Protein AF-A9WQP4-F1 (afdb_monomer_lite)

Organism: Renibacterium salmoninarum (strain ATCC 33209 / DSM 20767 / JCM 11484 / NBRC 15589 / NCIMB 2235) (NCBI:txid288705)

Secondary structure (DSSP, 8-state):
--------TTTTSSSHHHHHHHHHHHHHHHHS--PPP-HHHHHHHHHS--SSGGGGS-S-PPPP-THHHHGGG--

Structure (mmCIF, N/CA/C/O backbone):
data_AF-A9WQP4-F1
#
_entry.id   AF-A9WQP4-F1
#
loop_
_atom_site.group_PDB
_atom_site.id
_atom_site.type_symbol
_atom_site.label_atom_id
_atom_site.label_alt_id
_atom_site.label_comp_id
_atom_site.label_asym_id
_atom_site.label_entity_id
_atom_site.label_seq_id
_atom_site.pdbx_PDB_ins_code
_atom_site.Cartn_x
_atom_site.Cartn_y
_atom_site.Cartn_z
_atom_site.occupancy
_atom_site.B_iso_or_equiv
_atom_site.auth_seq_id
_atom_site.auth_comp_id
_atom_site.auth_asym_id
_atom_site.auth_atom_id
_atom_site.pdbx_PDB_model_num
ATOM 1 N N . MET A 1 1 ? -6.115 22.732 -53.836 1.00 48.41 1 MET A N 1
ATOM 2 C CA . MET A 1 1 ? -5.376 23.271 -52.672 1.00 48.41 1 MET A CA 1
ATOM 3 C C . MET A 1 1 ? -5.274 22.160 -51.637 1.00 48.41 1 MET A C 1
ATOM 5 O O . MET A 1 1 ? -6.259 21.474 -51.408 1.00 48.41 1 MET A O 1
ATOM 9 N N . THR A 1 2 ? -4.066 21.878 -51.159 1.00 49.09 2 THR A N 1
ATOM 10 C CA . THR A 1 2 ? -3.642 20.618 -50.520 1.00 49.09 2 THR A CA 1
ATOM 11 C C . THR A 1 2 ? -4.094 20.471 -49.064 1.00 49.09 2 THR A C 1
ATOM 13 O O . THR A 1 2 ? -3.893 21.380 -48.264 1.00 49.09 2 THR A O 1
ATOM 16 N N . THR A 1 3 ? -4.619 19.299 -48.696 1.00 66.00 3 THR A N 1
ATOM 17 C CA . THR A 1 3 ? -4.858 18.872 -47.308 1.00 66.00 3 THR A CA 1
ATOM 18 C C . THR A 1 3 ? -3.550 18.384 -46.675 1.00 66.00 3 THR A C 1
ATOM 20 O O . THR A 1 3 ? -3.124 17.257 -46.932 1.00 66.00 3 THR A O 1
ATOM 23 N N . SER A 1 4 ? -2.888 19.195 -45.849 1.00 55.91 4 SER A N 1
ATOM 24 C CA . SER A 1 4 ? -1.709 18.749 -45.093 1.00 55.91 4 SER A CA 1
ATOM 25 C C . SER A 1 4 ? -2.110 18.298 -43.687 1.00 55.91 4 SER A C 1
ATOM 27 O O . SER A 1 4 ? -2.284 19.117 -42.787 1.00 55.91 4 SER A O 1
ATOM 29 N N . GLY A 1 5 ? -2.255 16.983 -43.507 1.00 57.41 5 GLY A N 1
ATOM 30 C CA . GLY A 1 5 ? -2.349 16.346 -42.194 1.00 57.41 5 GLY A CA 1
ATOM 31 C C . GLY A 1 5 ? -1.003 16.393 -41.464 1.00 57.41 5 GLY A C 1
ATOM 32 O O . GLY A 1 5 ? 0.042 16.086 -42.038 1.00 57.41 5 GLY A O 1
ATOM 33 N N . THR A 1 6 ? -1.015 16.780 -40.191 1.00 59.94 6 THR A N 1
ATOM 34 C CA . THR A 1 6 ? 0.173 16.858 -39.332 1.00 59.94 6 THR A CA 1
ATOM 35 C C . THR A 1 6 ? 0.629 15.460 -38.900 1.00 59.94 6 THR A C 1
ATOM 37 O O . THR A 1 6 ? 0.294 14.953 -37.835 1.00 59.94 6 THR A O 1
ATOM 40 N N . SER A 1 7 ? 1.434 14.810 -39.741 1.00 51.88 7 SER A N 1
ATOM 41 C CA . SER A 1 7 ? 2.133 13.568 -39.394 1.00 51.88 7 SER A CA 1
ATOM 42 C C . SER A 1 7 ? 3.287 13.859 -38.424 1.00 51.88 7 SER A C 1
ATOM 44 O O . SER A 1 7 ? 4.422 14.080 -38.847 1.00 51.88 7 SER A O 1
ATOM 46 N N . THR A 1 8 ? 3.043 13.799 -37.114 1.00 60.44 8 THR A N 1
ATOM 47 C CA . THR A 1 8 ? 4.096 13.827 -36.081 1.00 60.44 8 THR A CA 1
ATOM 48 C C . THR A 1 8 ? 4.784 12.462 -35.939 1.00 60.44 8 THR A C 1
ATOM 50 O O . THR A 1 8 ? 4.832 11.847 -34.874 1.00 60.44 8 THR A O 1
ATOM 53 N N . LYS A 1 9 ? 5.397 11.975 -37.024 1.00 57.78 9 LYS A N 1
ATOM 54 C CA . LYS A 1 9 ? 6.387 10.888 -36.960 1.00 57.78 9 LYS A CA 1
ATOM 55 C C . LYS A 1 9 ? 7.686 11.445 -36.365 1.00 57.78 9 LYS A C 1
ATOM 57 O O . LYS A 1 9 ? 8.558 11.893 -37.096 1.00 57.78 9 LYS A O 1
ATOM 62 N N . GLY A 1 10 ? 7.809 11.452 -35.038 1.00 52.97 10 GLY A N 1
ATOM 63 C CA . GLY A 1 10 ? 9.086 11.787 -34.382 1.00 52.97 10 GLY A CA 1
ATOM 64 C C . GLY A 1 10 ? 9.022 12.184 -32.906 1.00 52.97 10 GLY A C 1
ATOM 65 O O . GLY A 1 10 ? 10.044 12.186 -32.229 1.00 52.97 10 GLY A O 1
ATOM 66 N N . GLY A 1 11 ? 7.839 12.469 -32.359 1.00 57.22 11 GLY A N 1
ATOM 67 C CA . GLY A 1 11 ? 7.703 13.079 -31.028 1.00 57.22 11 GLY A CA 1
ATOM 68 C C . GLY A 1 11 ? 7.697 12.131 -29.826 1.00 57.22 11 GLY A C 1
ATOM 69 O O . GLY A 1 11 ? 7.201 12.516 -28.771 1.00 57.22 11 GLY A O 1
ATOM 70 N N . HIS A 1 12 ? 8.165 10.884 -29.948 1.00 55.97 12 HIS A N 1
ATOM 71 C CA . HIS A 1 12 ? 7.913 9.890 -28.897 1.00 55.97 12 HIS A CA 1
ATOM 72 C C . HIS A 1 12 ? 9.129 9.141 -28.347 1.00 55.97 12 HIS A C 1
ATOM 74 O O . HIS A 1 12 ? 8.962 8.364 -27.417 1.00 55.97 12 HIS A O 1
ATOM 80 N N . ALA A 1 13 ? 10.352 9.356 -28.828 1.00 57.41 13 ALA A N 1
ATOM 81 C CA . ALA A 1 13 ? 11.503 8.597 -28.321 1.00 57.41 13 ALA A CA 1
ATOM 82 C C . ALA A 1 13 ? 12.143 9.201 -27.050 1.00 57.41 13 ALA A C 1
ATOM 84 O O . ALA A 1 13 ? 12.563 8.460 -26.164 1.00 57.41 13 ALA A O 1
ATOM 85 N N . MET A 1 14 ? 12.170 10.531 -26.899 1.00 64.19 14 MET A N 1
ATOM 86 C CA . MET A 1 14 ? 13.074 11.193 -25.937 1.00 64.19 14 MET A CA 1
ATOM 87 C C . MET A 1 14 ? 12.601 11.220 -24.466 1.00 64.19 14 MET A C 1
ATOM 89 O O . MET A 1 14 ? 13.393 11.515 -23.575 1.00 64.19 14 MET A O 1
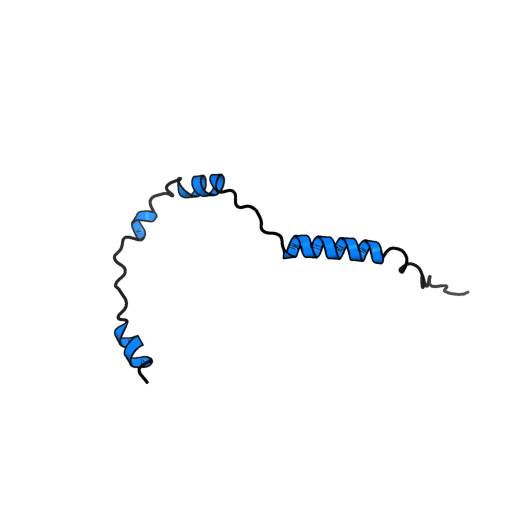ATOM 93 N N . GLY A 1 15 ? 11.340 10.873 -24.174 1.00 69.00 15 GLY A N 1
ATOM 94 C CA . GLY A 1 15 ? 10.780 10.854 -22.806 1.00 69.00 15 GLY A CA 1
ATOM 95 C C . GLY A 1 15 ? 10.375 9.470 -22.281 1.00 69.00 15 GLY A C 1
ATOM 96 O O . GLY A 1 15 ? 10.122 9.308 -21.083 1.00 69.00 15 GLY A O 1
ATOM 97 N N . ARG A 1 16 ? 10.342 8.452 -23.153 1.00 81.88 16 ARG A N 1
ATOM 98 C CA . ARG A 1 16 ? 9.810 7.116 -22.829 1.00 81.88 16 ARG A CA 1
ATOM 99 C C . ARG A 1 16 ? 10.648 6.368 -21.797 1.00 81.88 16 ARG A C 1
ATOM 101 O O . ARG A 1 16 ? 10.078 5.674 -20.967 1.00 81.88 16 ARG A O 1
ATOM 108 N N . GLY A 1 17 ? 11.974 6.526 -21.795 1.00 89.69 17 GLY A N 1
ATOM 109 C CA . GLY A 1 17 ? 12.851 5.856 -20.822 1.00 89.69 17 GLY A CA 1
ATOM 110 C C . GLY A 1 17 ? 12.558 6.272 -19.377 1.00 89.69 17 GLY A C 1
ATOM 111 O O . GLY A 1 17 ? 12.431 5.425 -18.496 1.00 89.69 17 GLY A O 1
ATOM 112 N N . ARG A 1 18 ? 12.350 7.575 -19.146 1.00 89.44 18 ARG A N 1
ATOM 113 C CA . ARG A 1 18 ? 11.982 8.116 -17.827 1.00 89.44 18 ARG A CA 1
ATOM 114 C C . ARG A 1 18 ? 10.568 7.710 -17.422 1.00 89.44 18 ARG A C 1
ATOM 116 O O . ARG A 1 18 ? 10.358 7.333 -16.274 1.00 89.44 18 ARG A O 1
ATOM 123 N N . GLN A 1 19 ? 9.613 7.761 -18.353 1.00 92.25 19 GLN A N 1
ATOM 124 C CA . GLN A 1 19 ? 8.242 7.302 -18.104 1.00 92.25 19 GLN A CA 1
ATOM 125 C C . GLN A 1 19 ? 8.210 5.811 -17.753 1.00 92.25 19 GLN A C 1
ATOM 127 O O . GLN A 1 19 ? 7.626 5.440 -16.740 1.00 92.25 19 GLN A O 1
ATOM 132 N N . LYS A 1 20 ? 8.917 4.975 -18.524 1.00 91.06 20 LYS A N 1
ATOM 133 C CA . LYS A 1 20 ? 9.063 3.540 -18.263 1.00 91.06 20 LYS A CA 1
ATOM 134 C C . LYS A 1 20 ? 9.699 3.291 -16.899 1.00 91.06 20 LYS A C 1
ATOM 136 O O . LYS A 1 20 ? 9.182 2.483 -16.142 1.00 91.06 20 LYS A O 1
ATOM 141 N N . ALA A 1 21 ? 10.766 4.010 -16.551 1.00 95.00 21 ALA A N 1
ATOM 142 C CA . ALA A 1 21 ? 11.395 3.885 -15.238 1.00 95.00 21 ALA A CA 1
ATOM 143 C C . ALA A 1 21 ? 10.428 4.241 -14.092 1.00 95.00 21 ALA A C 1
ATOM 145 O O . ALA A 1 21 ? 10.323 3.483 -13.129 1.00 95.00 21 ALA A O 1
ATOM 146 N N . LYS A 1 22 ? 9.681 5.350 -14.213 1.00 96.38 22 LYS A N 1
ATOM 147 C CA . LYS A 1 22 ? 8.665 5.751 -13.224 1.00 96.38 22 LYS A CA 1
ATOM 148 C C . LYS A 1 22 ? 7.548 4.711 -13.087 1.00 96.38 22 LYS A C 1
ATOM 150 O O . LYS A 1 22 ? 7.208 4.353 -11.964 1.00 96.38 22 LYS A O 1
ATOM 155 N N . ALA A 1 23 ? 7.032 4.196 -14.202 1.00 95.75 23 ALA A N 1
ATOM 156 C CA . ALA A 1 23 ? 5.987 3.174 -14.204 1.00 95.75 23 ALA A CA 1
ATOM 157 C C . ALA A 1 23 ? 6.471 1.859 -13.575 1.00 95.75 23 ALA A C 1
ATOM 159 O O . ALA A 1 23 ? 5.785 1.294 -12.731 1.00 95.75 23 ALA A O 1
ATOM 160 N N . THR A 1 24 ? 7.682 1.398 -13.914 1.00 95.81 24 THR A N 1
ATOM 161 C CA . THR A 1 24 ? 8.267 0.191 -13.310 1.00 95.81 24 THR A CA 1
ATOM 162 C C . THR A 1 24 ? 8.469 0.354 -11.807 1.00 95.81 24 THR 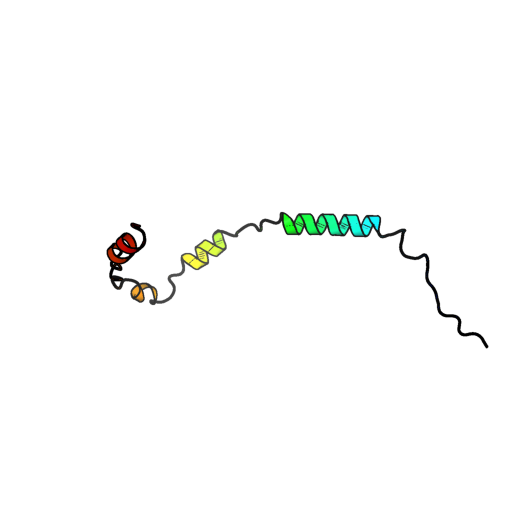A C 1
ATOM 164 O O . THR A 1 24 ? 8.217 -0.592 -11.064 1.00 95.81 24 THR A O 1
ATOM 167 N N . LYS A 1 25 ? 8.906 1.535 -11.344 1.00 96.50 25 LYS A N 1
ATOM 168 C CA . LYS A 1 25 ? 9.019 1.823 -9.908 1.00 96.50 25 LYS A CA 1
ATOM 169 C C . LYS A 1 25 ? 7.653 1.700 -9.232 1.00 96.50 25 LYS A C 1
ATOM 171 O O . LYS A 1 25 ? 7.514 0.890 -8.328 1.00 96.50 25 LYS A O 1
ATOM 176 N N . GLN A 1 26 ? 6.647 2.417 -9.736 1.00 97.06 26 GLN A N 1
ATOM 177 C CA . GLN A 1 26 ? 5.292 2.375 -9.184 1.00 97.06 26 GLN A CA 1
ATOM 178 C C . GLN A 1 26 ? 4.718 0.955 -9.172 1.00 97.06 26 GLN A C 1
ATOM 180 O O . GLN A 1 26 ? 4.145 0.537 -8.176 1.00 97.06 26 GLN A O 1
ATOM 185 N N . ALA A 1 27 ? 4.902 0.189 -10.246 1.00 97.00 27 ALA A N 1
ATOM 186 C CA . ALA A 1 27 ? 4.413 -1.182 -10.319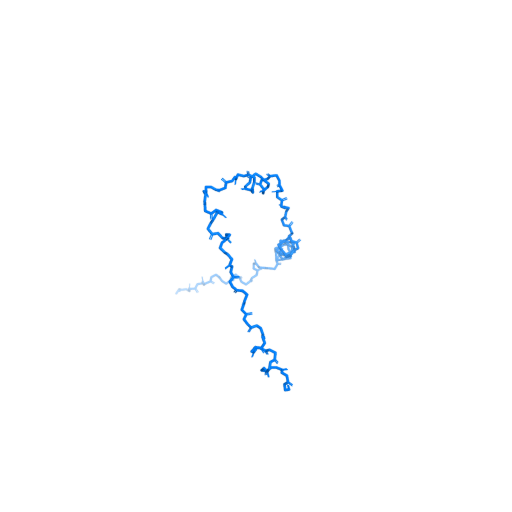 1.00 97.00 27 ALA A CA 1
ATOM 187 C C . ALA A 1 27 ? 5.080 -2.096 -9.279 1.00 97.00 27 ALA A C 1
ATOM 189 O O . ALA A 1 27 ? 4.423 -2.976 -8.731 1.00 97.00 27 ALA A O 1
ATOM 190 N N . ARG A 1 28 ? 6.374 -1.899 -8.992 1.00 97.75 28 ARG A N 1
ATOM 191 C CA . ARG A 1 28 ? 7.070 -2.637 -7.926 1.00 97.75 28 ARG A CA 1
ATOM 192 C C . ARG A 1 28 ? 6.576 -2.211 -6.557 1.00 97.75 28 ARG A C 1
ATOM 194 O O . ARG A 1 28 ? 6.300 -3.092 -5.752 1.00 97.75 28 ARG A O 1
ATOM 201 N N . ASP A 1 29 ? 6.419 -0.909 -6.339 1.00 95.62 29 ASP A N 1
ATOM 202 C CA . ASP A 1 29 ? 5.848 -0.382 -5.104 1.00 95.62 29 ASP A CA 1
ATOM 203 C C . ASP A 1 29 ? 4.473 -1.025 -4.881 1.00 95.62 29 ASP A C 1
ATOM 205 O O . ASP A 1 29 ? 4.278 -1.644 -3.853 1.00 95.62 29 ASP A O 1
ATOM 209 N N . MET A 1 30 ? 3.583 -1.041 -5.881 1.00 95.06 30 MET A N 1
ATOM 210 C CA . MET A 1 30 ? 2.267 -1.695 -5.796 1.00 95.06 30 MET A CA 1
ATOM 211 C C . MET A 1 30 ? 2.335 -3.218 -5.607 1.00 95.06 30 MET A C 1
ATOM 213 O O . MET A 1 30 ? 1.548 -3.769 -4.846 1.00 95.06 30 MET A O 1
ATOM 217 N N . LYS A 1 31 ? 3.246 -3.915 -6.300 1.00 96.88 31 LYS A N 1
ATOM 218 C CA . LYS A 1 31 ? 3.357 -5.383 -6.235 1.00 96.88 31 LYS A CA 1
ATOM 219 C C . LYS A 1 31 ? 3.867 -5.867 -4.879 1.00 96.88 31 LYS A C 1
ATOM 221 O O . LYS A 1 31 ? 3.469 -6.935 -4.427 1.00 96.88 31 LYS A O 1
ATOM 226 N N . TYR A 1 32 ? 4.794 -5.124 -4.286 1.00 96.44 32 TYR A N 1
ATOM 227 C CA . TYR A 1 32 ? 5.454 -5.484 -3.034 1.00 96.44 32 TYR A CA 1
ATOM 228 C C . TYR A 1 32 ? 4.974 -4.623 -1.857 1.00 96.44 32 TYR A C 1
ATOM 230 O O . TYR A 1 32 ? 5.578 -4.660 -0.787 1.00 96.44 32 TYR A O 1
ATOM 238 N N . TYR A 1 33 ? 3.896 -3.853 -2.041 1.00 95.38 33 TYR A N 1
ATOM 239 C CA . TYR A 1 33 ? 3.272 -3.092 -0.970 1.00 95.38 33 TYR A CA 1
ATOM 240 C C . TYR A 1 33 ? 2.553 -4.045 -0.022 1.00 95.38 33 TYR A C 1
ATOM 242 O O . TYR A 1 33 ? 1.557 -4.668 -0.385 1.00 95.38 33 TYR A O 1
ATOM 250 N N . SER A 1 34 ? 3.050 -4.121 1.208 1.00 93.69 34 SER A N 1
ATOM 251 C CA . SER A 1 34 ? 2.301 -4.651 2.338 1.00 93.69 34 SER A CA 1
ATOM 252 C C . SER A 1 34 ? 1.852 -3.458 3.178 1.00 93.69 34 SER A C 1
ATOM 254 O O . SER A 1 34 ? 2.714 -2.814 3.786 1.00 93.69 34 SER A O 1
ATOM 256 N N . PRO A 1 35 ? 0.553 -3.114 3.210 1.00 92.44 35 PRO A N 1
ATOM 257 C CA . PRO A 1 35 ? 0.072 -2.086 4.122 1.00 92.44 35 PRO A CA 1
ATOM 258 C C . PRO A 1 35 ? 0.380 -2.493 5.567 1.00 92.44 35 PRO A C 1
ATOM 260 O O . PRO A 1 35 ? 0.289 -3.667 5.926 1.00 92.44 35 PRO A O 1
ATOM 263 N N . SER A 1 36 ? 0.759 -1.522 6.397 1.00 91.00 36 SER A N 1
ATOM 264 C CA . SER A 1 36 ? 0.843 -1.728 7.840 1.00 91.00 36 SER A CA 1
ATOM 265 C C . SER A 1 36 ? -0.566 -1.780 8.419 1.00 91.00 36 SER A C 1
ATOM 267 O O . SER A 1 36 ? -1.357 -0.865 8.191 1.00 91.00 36 SER A O 1
ATOM 269 N N . THR A 1 37 ? -0.862 -2.820 9.188 1.00 93.19 37 THR A N 1
ATOM 270 C CA . THR A 1 37 ? -2.119 -2.933 9.930 1.00 93.19 37 THR A CA 1
ATOM 271 C C . THR A 1 37 ? -2.043 -2.087 11.199 1.00 93.19 37 THR A C 1
ATOM 273 O O . THR A 1 37 ? -1.098 -2.233 11.975 1.00 93.19 37 THR A O 1
ATOM 276 N N . ASP A 1 38 ? -3.025 -1.212 11.426 1.00 93.56 38 ASP A N 1
ATOM 277 C CA . ASP A 1 38 ? -3.160 -0.503 12.702 1.00 93.56 38 ASP A CA 1
ATOM 278 C C . ASP A 1 38 ? -3.851 -1.409 13.730 1.00 93.56 38 ASP A C 1
ATOM 280 O O . ASP A 1 38 ? -5.077 -1.536 13.759 1.00 93.56 38 ASP A O 1
ATOM 284 N N . TYR A 1 39 ? -3.047 -2.058 14.571 1.00 93.81 39 TYR A N 1
ATOM 285 C CA . TYR A 1 39 ? -3.546 -2.963 15.605 1.00 93.81 39 TYR A CA 1
ATOM 286 C C . TYR A 1 39 ? -4.358 -2.242 16.690 1.00 93.81 39 TYR A C 1
ATOM 288 O O . TYR A 1 39 ? -5.304 -2.826 17.208 1.00 93.81 39 TYR A O 1
ATOM 296 N N . ASN A 1 40 ? -4.077 -0.966 16.982 1.00 93.00 40 ASN A N 1
ATOM 297 C CA . ASN A 1 40 ? -4.827 -0.222 18.000 1.00 93.00 40 ASN A CA 1
ATOM 298 C C . ASN A 1 40 ? -6.261 0.062 17.536 1.00 93.00 40 ASN A C 1
ATOM 300 O O . ASN A 1 40 ? -7.203 0.011 18.328 1.00 93.00 40 ASN A O 1
ATOM 304 N N . ALA A 1 41 ? -6.441 0.379 16.250 1.00 90.31 41 ALA A N 1
ATOM 305 C CA . ALA A 1 41 ? -7.767 0.544 15.663 1.00 90.31 41 ALA A CA 1
ATOM 306 C C . ALA A 1 41 ? -8.556 -0.776 15.695 1.00 90.31 41 ALA A C 1
ATOM 308 O O . ALA A 1 41 ? -9.711 -0.785 16.122 1.00 90.31 41 ALA A O 1
ATOM 309 N N . LEU A 1 42 ? -7.904 -1.887 15.337 1.00 91.12 42 LEU A N 1
ATOM 310 C CA . LEU A 1 42 ? -8.504 -3.222 15.353 1.00 91.12 42 LEU A CA 1
ATOM 311 C C . LEU A 1 42 ? -8.933 -3.654 16.763 1.00 91.12 42 LEU A C 1
ATOM 313 O O . LEU A 1 42 ? -10.052 -4.123 16.960 1.00 91.12 42 LEU A O 1
ATOM 317 N N . GLU A 1 43 ? -8.066 -3.471 17.758 1.00 91.00 43 GLU A N 1
ATOM 318 C CA . GLU A 1 43 ? -8.380 -3.773 19.157 1.00 91.00 43 GLU A CA 1
ATOM 319 C C . GLU A 1 43 ? -9.569 -2.958 19.659 1.00 91.00 43 GLU A C 1
ATOM 321 O O . GLU A 1 43 ? -10.432 -3.484 20.363 1.00 91.00 43 GLU A O 1
ATOM 326 N N . ARG A 1 44 ? -9.661 -1.679 19.275 1.00 90.31 44 ARG A N 1
ATOM 327 C CA . ARG A 1 44 ? -10.829 -0.854 19.594 1.00 90.31 44 ARG A CA 1
ATOM 328 C C . ARG A 1 44 ? -12.087 -1.452 18.980 1.00 90.31 44 ARG A C 1
ATOM 330 O O . ARG A 1 44 ? -13.049 -1.628 19.708 1.00 90.31 44 ARG A O 1
ATOM 337 N N . GLU A 1 45 ? -12.100 -1.821 17.706 1.00 88.69 45 GLU A N 1
ATOM 338 C CA . GLU A 1 45 ? -13.284 -2.432 17.080 1.00 88.69 45 GLU A CA 1
ATOM 339 C C . GLU A 1 45 ? -13.700 -3.754 17.748 1.00 88.69 45 GLU A C 1
ATOM 341 O O . GLU A 1 45 ? -14.888 -3.970 17.980 1.00 88.69 45 GLU A O 1
ATOM 346 N N . LEU A 1 46 ? -12.735 -4.598 18.125 1.00 86.56 46 LEU A N 1
ATOM 347 C CA . LEU A 1 46 ? -12.985 -5.885 18.788 1.00 86.56 46 LEU A CA 1
ATOM 348 C C . LEU A 1 46 ? -13.428 -5.751 20.252 1.00 86.56 46 LEU A C 1
ATOM 350 O O . LEU A 1 46 ? -14.225 -6.552 20.735 1.00 86.56 46 LEU A O 1
ATOM 354 N N . SER A 1 47 ? -12.893 -4.767 20.975 1.00 84.19 47 SER A N 1
ATOM 355 C CA . SER A 1 47 ? -13.176 -4.558 22.403 1.00 84.19 47 SER A CA 1
ATOM 356 C C . SER A 1 47 ? -14.516 -3.879 22.667 1.00 84.19 47 SER A C 1
ATOM 358 O O . SER A 1 47 ? -14.981 -3.901 23.807 1.00 84.19 47 SER A O 1
ATOM 360 N N . HIS A 1 48 ? -15.164 -3.302 21.649 1.00 76.75 48 HIS A N 1
ATOM 361 C CA . HIS A 1 48 ? -16.554 -2.886 21.790 1.00 76.75 48 HIS A CA 1
ATOM 362 C C . HIS A 1 48 ? -17.424 -4.144 21.719 1.00 76.75 48 HIS A C 1
ATOM 364 O O . HIS A 1 48 ? -17.506 -4.755 20.650 1.00 76.75 48 HIS A O 1
ATOM 370 N N . PRO A 1 49 ? -18.104 -4.547 22.811 1.00 67.19 49 PRO A N 1
ATOM 371 C CA . PRO A 1 49 ? -19.091 -5.606 22.728 1.00 67.19 49 PRO A CA 1
ATOM 372 C C . PRO A 1 49 ? -20.182 -5.111 21.785 1.00 67.19 49 PRO A C 1
ATOM 374 O O . PRO A 1 49 ? -20.997 -4.253 22.134 1.00 67.19 49 PRO A O 1
ATOM 377 N N . SER A 1 50 ? -20.172 -5.611 20.550 1.00 62.22 50 SER A N 1
ATOM 378 C CA . SER A 1 50 ? -21.335 -5.477 19.692 1.00 62.22 50 SER A CA 1
ATOM 379 C C . SER A 1 50 ? -22.530 -6.023 20.481 1.00 62.22 50 SER A C 1
ATOM 381 O O . SER A 1 50 ? -22.467 -7.100 21.071 1.00 62.22 50 SER A O 1
ATOM 383 N N . SER A 1 51 ? -23.557 -5.176 20.582 1.00 62.72 51 SER A N 1
ATOM 384 C CA . SER A 1 51 ? -24.960 -5.437 20.937 1.00 62.72 51 SER A CA 1
ATOM 385 C C . SER A 1 51 ? -25.350 -6.933 20.914 1.00 62.72 51 SER A C 1
ATOM 387 O O . SER A 1 51 ? -24.852 -7.631 20.038 1.00 62.72 51 SER A O 1
ATOM 389 N N . PRO A 1 52 ? -26.278 -7.431 21.768 1.00 58.47 52 PRO A N 1
ATOM 390 C CA . PRO A 1 52 ? -26.405 -8.816 22.282 1.00 58.47 52 PRO A CA 1
ATOM 391 C C . PRO A 1 52 ? -26.715 -9.948 21.269 1.00 58.47 52 PRO A C 1
ATOM 393 O O . PRO A 1 52 ? -27.323 -10.962 21.606 1.00 58.47 52 PRO A O 1
ATOM 396 N N . ALA A 1 53 ? -26.287 -9.826 20.017 1.00 57.28 53 ALA A N 1
ATOM 397 C CA . ALA A 1 53 ? -26.273 -10.863 19.004 1.00 57.28 53 ALA A CA 1
ATOM 398 C C . ALA A 1 53 ? -25.241 -11.971 19.285 1.00 57.28 53 ALA A C 1
ATOM 400 O O . ALA A 1 53 ? -25.405 -13.063 18.745 1.00 57.28 53 ALA A O 1
ATOM 401 N N . SER A 1 54 ? -24.231 -11.755 20.146 1.00 57.41 54 SER A N 1
ATOM 402 C CA . SER A 1 54 ? -23.248 -12.808 20.468 1.00 57.41 54 SER A CA 1
ATOM 403 C C . SER A 1 54 ? -23.846 -13.986 21.251 1.00 57.41 54 SER A C 1
ATOM 405 O O . SER A 1 54 ? -23.250 -15.054 21.270 1.00 57.41 54 SER A O 1
ATOM 407 N N . ASN A 1 55 ? -25.036 -13.831 21.843 1.00 57.22 55 ASN A N 1
ATOM 408 C CA . ASN A 1 55 ? -25.751 -14.926 22.510 1.00 57.22 55 ASN A CA 1
ATOM 409 C C . ASN A 1 55 ? -26.584 -15.798 21.555 1.00 57.22 55 ASN A C 1
ATOM 411 O O . ASN A 1 55 ? -27.195 -16.758 22.010 1.00 57.22 55 ASN A O 1
ATOM 415 N N . ARG A 1 56 ? -26.643 -15.493 20.248 1.00 59.09 56 ARG A N 1
ATOM 416 C CA . ARG A 1 56 ? -27.377 -16.328 19.274 1.00 59.09 56 ARG A CA 1
ATOM 417 C C . ARG A 1 56 ? -26.570 -17.511 18.737 1.00 59.09 56 ARG A C 1
ATOM 419 O O . ARG A 1 56 ? -27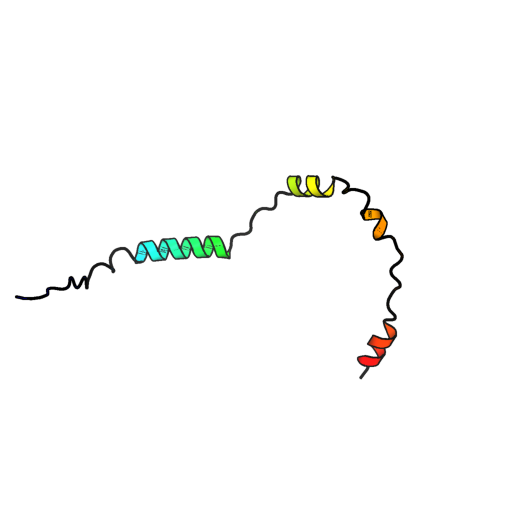.148 -18.369 18.094 1.00 59.09 56 ARG A O 1
ATOM 426 N N . PHE A 1 57 ? -25.256 -17.537 18.962 1.00 57.03 57 PHE A N 1
ATOM 427 C CA . PHE A 1 57 ? -24.357 -18.562 18.413 1.00 57.03 57 PHE A CA 1
ATOM 428 C C . PHE A 1 57 ? -23.920 -19.620 19.436 1.00 57.03 57 PHE A C 1
ATOM 430 O O . PHE A 1 57 ? -23.196 -20.540 19.079 1.00 57.03 57 PHE A O 1
ATOM 437 N N . THR A 1 58 ? -24.370 -19.510 20.690 1.00 60.47 58 THR A N 1
ATOM 438 C CA . THR A 1 58 ? -24.159 -20.524 21.741 1.00 60.47 58 THR A CA 1
ATOM 439 C C . THR A 1 58 ? -25.215 -21.638 21.693 1.00 60.47 58 THR A C 1
ATOM 441 O O . THR A 1 58 ? -25.319 -22.429 22.625 1.00 60.47 58 THR A O 1
ATOM 444 N N . GLU A 1 59 ? -26.033 -21.705 20.638 1.00 66.00 59 GLU A N 1
ATOM 445 C CA . GLU A 1 59 ? -26.811 -22.911 20.359 1.00 66.00 59 GLU A CA 1
ATOM 446 C C . GLU A 1 59 ? -25.840 -23.999 19.900 1.00 66.00 59 GLU A C 1
ATOM 448 O O . GLU A 1 59 ? -25.107 -23.826 18.930 1.00 66.00 59 GLU A O 1
ATOM 453 N N . GLU A 1 60 ? -25.809 -25.089 20.662 1.00 66.50 60 GLU A N 1
ATOM 454 C CA . GLU A 1 60 ? -25.120 -26.343 20.378 1.00 66.50 60 GLU A CA 1
ATOM 455 C C . GLU A 1 60 ? -25.403 -26.769 18.930 1.00 66.50 60 GLU A C 1
ATOM 457 O O . GLU A 1 60 ? -26.463 -27.309 18.619 1.00 66.50 60 GLU A O 1
ATOM 462 N N . ILE A 1 61 ? -24.482 -26.452 18.015 1.00 70.62 61 ILE A N 1
ATOM 463 C CA . ILE A 1 61 ? -24.559 -26.912 16.630 1.00 70.62 61 ILE A CA 1
ATOM 464 C C . ILE A 1 61 ? -24.409 -28.434 16.703 1.00 70.62 61 ILE A C 1
ATOM 466 O O . ILE A 1 61 ? -23.364 -28.893 17.170 1.00 70.62 61 ILE A O 1
ATOM 470 N N . PRO A 1 62 ? -25.412 -29.229 16.288 1.00 73.62 62 PRO A N 1
ATOM 471 C CA . PRO A 1 62 ? -25.261 -30.674 16.282 1.00 73.62 62 PRO A CA 1
ATOM 472 C C . PRO A 1 62 ? -24.100 -31.030 15.352 1.00 73.62 62 PRO A C 1
ATOM 474 O O . PRO A 1 62 ? -24.104 -30.648 14.179 1.00 73.62 62 PRO A O 1
ATOM 477 N N . GLU A 1 63 ? -23.099 -31.727 15.892 1.00 75.44 63 GLU A N 1
ATOM 478 C CA . GLU A 1 63 ? -21.988 -32.262 15.107 1.00 75.44 63 GLU A CA 1
ATOM 479 C C . GLU A 1 63 ? -22.561 -33.110 13.961 1.00 75.44 63 GLU A C 1
ATOM 481 O O . GLU A 1 63 ? -23.365 -34.017 14.215 1.00 75.44 63 GLU A O 1
ATOM 486 N N . PRO A 1 64 ? -22.224 -32.811 12.695 1.00 77.50 64 PRO A N 1
ATOM 487 C CA . PRO A 1 64 ? -22.694 -33.615 11.582 1.00 77.50 64 PRO A CA 1
ATOM 488 C C . PRO A 1 64 ? -22.108 -35.028 11.680 1.00 77.50 64 PRO A C 1
ATOM 490 O O . PRO A 1 64 ? -20.966 -35.219 12.088 1.00 77.50 64 PRO A O 1
ATOM 493 N N . ASP A 1 65 ? -22.892 -36.031 11.287 1.00 79.50 65 ASP A N 1
ATOM 494 C CA . ASP A 1 65 ? -22.439 -37.421 11.244 1.00 79.50 65 ASP A CA 1
ATOM 495 C C . ASP A 1 65 ? -21.377 -37.607 10.144 1.00 79.50 65 ASP A C 1
ATOM 497 O O . ASP A 1 65 ? -21.685 -37.799 8.964 1.00 79.50 65 ASP A O 1
ATOM 501 N N . TYR A 1 66 ? -20.107 -37.498 10.537 1.00 79.06 66 TYR A N 1
ATOM 502 C CA . TYR A 1 66 ? -18.954 -37.636 9.646 1.00 79.06 66 TYR A CA 1
ATOM 503 C C . TYR A 1 66 ? -18.746 -39.072 9.142 1.00 79.06 66 TYR A C 1
ATOM 505 O O . TYR A 1 66 ? -18.061 -39.248 8.133 1.00 79.06 66 TYR A O 1
ATOM 513 N N . SER A 1 67 ? -19.368 -40.081 9.767 1.00 80.62 67 SER A N 1
ATOM 514 C CA . SER A 1 67 ? -19.199 -41.489 9.369 1.00 80.62 67 SER A CA 1
ATOM 515 C C . SER A 1 67 ? -19.665 -41.743 7.929 1.00 80.62 67 SER A C 1
ATOM 517 O O . SER A 1 67 ? -18.997 -42.430 7.159 1.00 80.62 67 SER A O 1
ATOM 519 N N . ALA A 1 68 ? -20.731 -41.062 7.497 1.00 79.94 68 ALA A N 1
ATOM 520 C CA . ALA A 1 68 ? -21.249 -41.151 6.132 1.00 79.94 68 ALA A CA 1
ATOM 521 C C . ALA A 1 68 ? -20.277 -40.617 5.056 1.00 79.94 68 ALA A C 1
ATOM 523 O O . ALA A 1 68 ? -20.407 -40.953 3.874 1.00 79.94 68 ALA A O 1
ATOM 524 N N . TYR A 1 69 ? -19.330 -39.750 5.434 1.00 80.75 69 TYR A N 1
ATOM 525 C CA . TYR A 1 69 ? -18.275 -39.275 4.536 1.00 80.75 69 TYR A CA 1
ATOM 526 C C . TYR A 1 69 ? -17.075 -40.213 4.519 1.00 80.75 69 TYR A C 1
ATOM 528 O O . TYR A 1 69 ? -16.482 -40.380 3.455 1.00 80.75 69 TYR A O 1
ATOM 536 N N . GLU A 1 70 ? -16.739 -40.832 5.652 1.00 82.31 70 GLU A N 1
ATOM 537 C CA . GLU A 1 70 ? -15.668 -41.829 5.715 1.00 82.31 70 GLU A CA 1
ATOM 538 C C . GLU A 1 70 ? -15.959 -42.997 4.768 1.00 82.31 70 GLU A C 1
ATOM 540 O O . GLU A 1 70 ? -15.126 -43.297 3.916 1.00 82.31 70 GLU A O 1
ATOM 545 N N . ASP A 1 71 ? -17.175 -43.550 4.800 1.00 82.56 71 ASP A N 1
ATOM 546 C CA . ASP A 1 71 ? -17.571 -44.669 3.931 1.00 82.56 71 ASP A CA 1
ATOM 547 C C . ASP A 1 71 ? -17.513 -44.328 2.429 1.00 82.56 71 ASP A C 1
ATOM 549 O O . ASP A 1 71 ? -17.233 -45.189 1.598 1.00 82.56 71 ASP A O 1
ATOM 553 N N . LYS A 1 72 ? -17.758 -43.066 2.045 1.00 81.69 72 LYS A N 1
ATOM 554 C CA . LYS A 1 72 ? -17.771 -42.631 0.633 1.00 81.69 72 LYS A CA 1
ATOM 555 C C . LYS A 1 72 ? -16.374 -42.548 0.014 1.00 81.69 72 LYS A C 1
ATOM 557 O O . LYS A 1 72 ? -16.242 -42.652 -1.204 1.00 81.69 72 LYS A O 1
ATOM 562 N N . TYR A 1 73 ? -15.363 -42.294 0.835 1.00 82.50 73 TYR A N 1
ATOM 563 C CA . TYR A 1 73 ? -13.974 -42.133 0.404 1.00 82.50 73 TYR A CA 1
ATOM 564 C C . TYR A 1 73 ? -13.076 -43.272 0.907 1.00 82.50 73 TYR A C 1
ATOM 566 O O . TYR A 1 73 ? -11.855 -43.160 0.834 1.00 82.50 73 TYR A O 1
ATOM 574 N N . ALA A 1 74 ? -13.680 -44.351 1.414 1.00 79.94 74 ALA A N 1
ATOM 575 C CA . ALA A 1 74 ? -12.993 -45.568 1.828 1.00 79.94 74 ALA A CA 1
ATOM 576 C C . ALA A 1 74 ? -12.701 -46.547 0.665 1.00 79.94 74 ALA A C 1
ATOM 578 O O . ALA A 1 74 ? -12.134 -47.609 0.922 1.00 79.94 74 ALA A O 1
ATOM 579 N N . ASP A 1 75 ? -13.061 -46.190 -0.578 1.00 70.12 75 ASP A N 1
ATOM 580 C CA . ASP A 1 75 ? -12.741 -46.914 -1.828 1.00 70.12 75 AS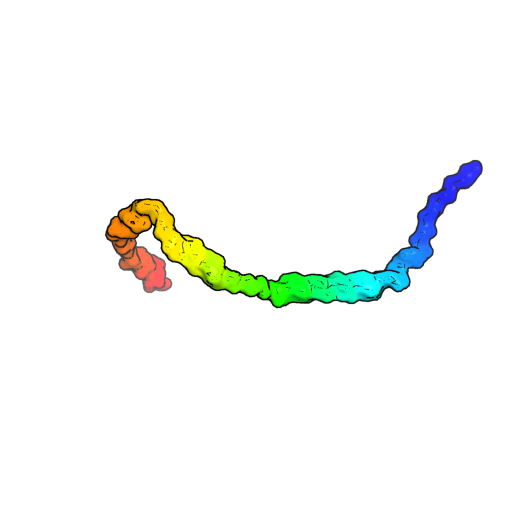P A CA 1
ATOM 581 C C . ASP A 1 75 ? -11.429 -46.437 -2.485 1.00 70.12 75 ASP A C 1
ATOM 583 O O . ASP A 1 75 ? -11.216 -45.203 -2.596 1.00 70.12 75 ASP A O 1
#

pLDDT: mean 77.55, std 15.5, range [48.41, 97.75]

Foldseek 3Di:
DDDDDPPPPPDPDPCVVVVVVVVVVVVCCVVPDDDDDDVVVVCVVVPPPPDPPVVVPPPDDPDPPCVVVCVVPVD

Sequence (75 aa):
MT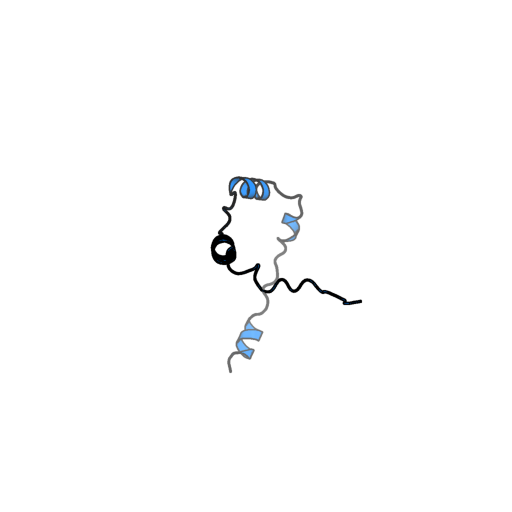TSGTSTKGGHAMGRGRQKAKATKQARDMKYYSPSTDYNALERELSHPSSPASNRFTEEIPEPDYSAYEDKYAD

InterPro domains:
  IPR021426 Protein of unknown function DUF3073 [PF11273] (15-75)

Radius of gyration: 31.4 Å; chains: 1; bounding box: 40×70×75 Å